Protein AF-A0A6N9NLY7-F1 (afdb_monomer)

Sequence (117 aa):
MKLNKIIPKLGATFKNQEHIILRDFLALERTKLANERTLLSYIRASLYLLLGGIALLKLEGFEQIKFLGYTSLSLTVILLIVGIFRYNKLNIKLKDYYGDMELQMNLKQKEETENPE

Solvent-accessible surface area (backbone atoms only — not comparable to full-atom values): 6832 Å² total; per-residue (Å²): 137,87,85,76,86,86,70,85,79,87,66,81,81,80,77,86,87,70,84,84,49,70,65,59,57,53,50,51,50,53,53,51,52,52,53,51,50,53,53,50,50,50,53,50,53,30,51,53,38,38,53,49,15,53,53,41,56,67,47,81,95,46,77,78,48,38,57,55,14,54,52,33,43,52,52,21,54,53,46,46,53,55,47,49,53,55,48,47,62,52,51,54,57,52,53,56,54,53,53,56,50,54,51,50,53,54,50,53,53,46,56,64,67,75,56,71,130

Foldseek 3Di:
DDDDDDDPPPDPPPPDDDPPPVVVVVVVVVVVVVLVVVLVVLVVVLVVLLVVLVVQCPDPDDPPSPVVSVVSNVVSVVSVVVSVVSVVVVVVVVVVVVVVVVVVVVVVVVVVVVDDD

Organism: NCBI:txid2692424

Radius of gyration: 23.66 Å; Cα contacts (8 Å, |Δi|>4): 36; chains: 1; bounding box: 46×44×71 Å

Secondary structure (DSSP, 8-state):
-----------------S---HHHHHHHHHHHHHHHHHHHHHHHHHHHHHHHHHHHHT-TT-HHHHHHHHHHHHHHHHHHHHHHHHHHHHHHHHHHHHHHHHHHHHHHHHHHHH---

InterPro domains:
  IPR003807 Domain of unknown function DUF202 [PF02656] (30-89)

Structure (mmCIF, N/CA/C/O backbone):
data_AF-A0A6N9NLY7-F1
#
_entry.id   AF-A0A6N9NLY7-F1
#
loop_
_atom_site.group_PDB
_atom_site.id
_atom_site.type_symbol
_atom_site.label_atom_id
_atom_site.label_alt_id
_atom_site.label_comp_id
_atom_site.label_asym_id
_atom_site.label_entity_id
_atom_site.label_seq_id
_atom_site.pdbx_PDB_ins_code
_atom_site.Cartn_x
_atom_site.Cartn_y
_atom_site.Cartn_z
_atom_site.occupancy
_atom_site.B_iso_or_equiv
_atom_site.auth_seq_id
_atom_site.auth_comp_id
_atom_site.auth_asym_id
_atom_site.auth_atom_id
_atom_site.pdbx_PDB_model_num
ATOM 1 N N . MET A 1 1 ? -17.322 -0.825 -27.801 1.00 41.97 1 MET A N 1
ATOM 2 C CA . MET A 1 1 ? -16.412 0.320 -27.571 1.00 41.97 1 MET A CA 1
ATOM 3 C C . MET A 1 1 ? -15.044 -0.238 -27.176 1.00 41.97 1 MET A C 1
ATOM 5 O O . MET A 1 1 ? -14.901 -0.753 -26.077 1.00 41.97 1 MET A O 1
ATOM 9 N N . LYS A 1 2 ? -14.089 -0.301 -28.118 1.00 41.56 2 LYS A N 1
ATOM 10 C CA . LYS A 1 2 ? -12.760 -0.914 -27.918 1.00 41.56 2 LYS A CA 1
ATOM 11 C C . LYS A 1 2 ? -11.856 0.062 -27.156 1.00 41.56 2 LYS A C 1
ATOM 13 O O . LYS A 1 2 ? -11.472 1.078 -27.725 1.00 41.56 2 LYS A O 1
ATOM 18 N N . LEU A 1 3 ? -11.501 -0.240 -25.905 1.00 50.12 3 LEU A N 1
ATOM 19 C CA . LEU A 1 3 ? -10.458 0.507 -25.195 1.00 50.12 3 LEU A CA 1
ATOM 20 C C . LEU A 1 3 ? -9.079 -0.038 -25.577 1.00 50.12 3 LEU A C 1
ATOM 22 O O . LEU A 1 3 ? -8.656 -1.124 -25.187 1.00 50.12 3 LEU A O 1
ATOM 26 N N . ASN A 1 4 ? -8.428 0.744 -26.429 1.00 41.91 4 ASN A N 1
ATOM 27 C CA . ASN A 1 4 ? -7.170 0.478 -27.093 1.00 41.91 4 ASN A CA 1
ATOM 28 C C . ASN A 1 4 ? -5.985 0.667 -26.127 1.00 41.91 4 ASN A C 1
ATOM 30 O O . ASN A 1 4 ? -5.699 1.770 -25.679 1.00 41.91 4 ASN A O 1
ATOM 34 N N . LYS A 1 5 ? -5.320 -0.443 -25.801 1.00 55.91 5 LYS A N 1
ATOM 35 C CA . LYS A 1 5 ? -3.859 -0.636 -25.809 1.00 55.91 5 LYS A CA 1
ATOM 36 C C . LYS A 1 5 ? -2.990 0.623 -25.592 1.00 55.91 5 LYS A C 1
ATOM 38 O O . LYS A 1 5 ? -2.474 1.197 -26.543 1.00 55.91 5 LYS A O 1
ATOM 43 N N . ILE A 1 6 ? -2.711 0.963 -24.331 1.00 53.03 6 ILE A N 1
ATOM 44 C CA . ILE A 1 6 ? -1.578 1.833 -23.954 1.00 53.03 6 ILE A CA 1
ATOM 45 C C . ILE A 1 6 ? -0.693 1.067 -22.968 1.00 53.03 6 ILE A C 1
ATOM 47 O O . ILE A 1 6 ? -0.670 1.317 -21.763 1.00 53.03 6 ILE A O 1
ATOM 51 N N . ILE A 1 7 ? 0.020 0.068 -23.483 1.00 56.41 7 ILE A N 1
ATOM 52 C CA . ILE A 1 7 ? 1.133 -0.559 -22.771 1.00 56.41 7 ILE A CA 1
ATOM 53 C C . ILE A 1 7 ? 2.383 -0.165 -23.558 1.00 56.41 7 ILE A C 1
ATOM 55 O O . ILE A 1 7 ? 2.525 -0.625 -24.692 1.00 56.41 7 ILE A O 1
ATOM 59 N N . PRO A 1 8 ? 3.282 0.685 -23.024 1.00 45.91 8 PRO A N 1
ATOM 60 C CA . PRO A 1 8 ? 4.564 0.901 -23.672 1.00 45.91 8 PRO A CA 1
ATOM 61 C C . PRO A 1 8 ? 5.292 -0.446 -23.704 1.00 45.91 8 PRO A C 1
ATOM 63 O O . PRO A 1 8 ? 5.564 -1.049 -22.656 1.00 45.91 8 PRO A O 1
ATOM 66 N N . LYS A 1 9 ? 5.540 -0.942 -24.921 1.00 50.97 9 LYS A N 1
ATOM 67 C CA . LYS A 1 9 ? 6.382 -2.108 -25.177 1.00 50.97 9 LYS A CA 1
ATOM 68 C C . LYS A 1 9 ? 7.787 -1.769 -24.689 1.00 50.97 9 LYS A C 1
ATOM 70 O O . LYS A 1 9 ? 8.556 -1.128 -25.391 1.00 50.97 9 LYS A O 1
ATOM 75 N N . LEU A 1 10 ? 8.113 -2.197 -23.473 1.00 55.06 10 LEU A N 1
ATOM 76 C CA . LEU A 1 10 ? 9.484 -2.208 -22.969 1.00 55.06 10 LEU A CA 1
ATOM 77 C C . LEU A 1 10 ? 10.167 -3.480 -23.481 1.00 55.06 10 LEU A C 1
ATOM 79 O O . LEU A 1 10 ? 10.532 -4.359 -22.714 1.00 55.06 10 LEU A O 1
ATOM 83 N N . GLY A 1 11 ? 10.214 -3.604 -24.802 1.00 47.47 11 GLY A N 1
ATOM 84 C CA . GLY A 1 11 ? 10.959 -4.626 -25.514 1.00 47.47 11 GLY A CA 1
ATOM 85 C C . GLY A 1 11 ? 11.956 -3.886 -26.377 1.00 47.47 11 GLY A C 1
ATOM 86 O O . GLY A 1 11 ? 11.685 -3.634 -27.547 1.00 47.47 11 GLY A O 1
ATOM 87 N N . ALA A 1 12 ? 13.061 -3.452 -25.773 1.00 52.81 12 ALA A N 1
ATOM 88 C CA . ALA A 1 12 ? 14.227 -3.083 -26.550 1.00 52.81 12 ALA A CA 1
ATOM 89 C C . ALA A 1 12 ? 14.668 -4.360 -27.274 1.00 52.81 12 ALA A C 1
ATOM 91 O O . ALA A 1 12 ? 15.145 -5.306 -26.651 1.00 52.81 12 ALA A O 1
ATOM 92 N N . THR A 1 13 ? 14.411 -4.426 -28.577 1.00 43.72 13 THR A N 1
ATOM 93 C CA . THR A 1 13 ? 14.995 -5.434 -29.453 1.00 43.72 13 THR A CA 1
ATOM 94 C C . THR A 1 13 ? 16.504 -5.213 -29.435 1.00 43.72 13 THR A C 1
ATOM 96 O O . THR A 1 13 ? 17.020 -4.342 -30.131 1.00 43.72 13 THR A O 1
ATOM 99 N N . PHE A 1 14 ? 17.210 -5.969 -28.595 1.00 50.81 14 PHE A N 1
ATOM 100 C CA . PHE A 1 14 ? 18.666 -6.024 -28.603 1.00 50.81 14 PHE A CA 1
ATOM 101 C C . PHE A 1 14 ? 19.097 -6.817 -29.835 1.00 50.81 14 PHE A C 1
ATOM 103 O O . PHE A 1 14 ? 19.212 -8.041 -29.814 1.00 50.81 14 PHE A O 1
ATOM 110 N N . LYS A 1 15 ? 19.283 -6.100 -30.944 1.00 44.22 15 LYS A N 1
ATOM 111 C CA . LYS A 1 15 ? 19.994 -6.611 -32.109 1.00 44.22 15 LYS A CA 1
ATOM 112 C C . LYS A 1 15 ? 21.474 -6.657 -31.727 1.00 44.22 15 LYS A C 1
ATOM 114 O O . LYS A 1 15 ? 22.112 -5.624 -31.567 1.00 44.22 15 LYS A O 1
ATOM 119 N N . ASN A 1 16 ? 21.957 -7.868 -31.476 1.00 51.66 16 ASN A N 1
A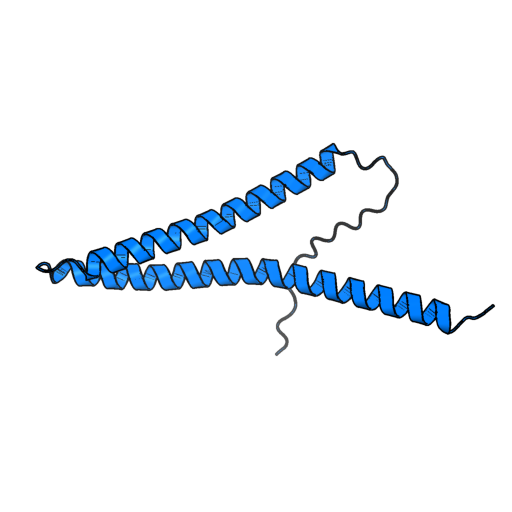TOM 120 C CA . ASN A 1 16 ? 23.334 -8.173 -31.110 1.00 51.66 16 ASN A CA 1
ATOM 121 C C . ASN A 1 16 ? 24.276 -7.691 -32.220 1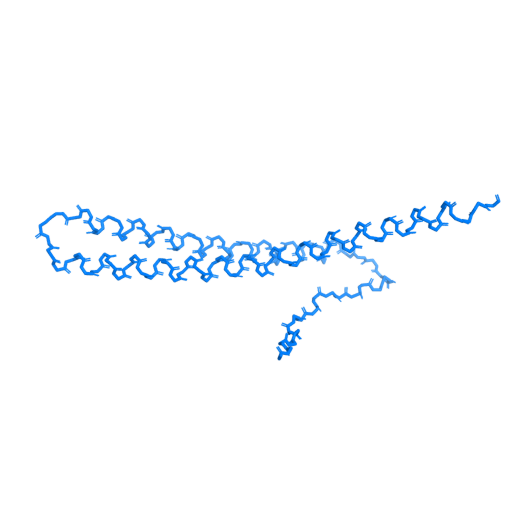.00 51.66 16 ASN A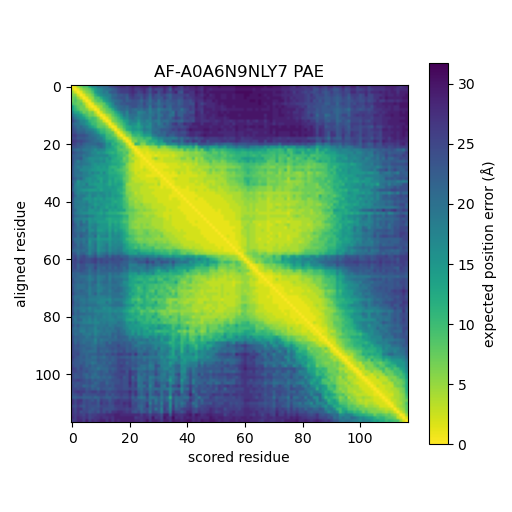 C 1
ATOM 123 O O . ASN A 1 16 ? 24.002 -8.027 -33.369 1.00 51.66 16 ASN A O 1
ATOM 127 N N . GLN A 1 17 ? 25.295 -6.900 -31.862 1.00 46.03 17 GLN A N 1
ATOM 128 C CA . GLN A 1 17 ? 26.668 -6.879 -32.398 1.00 46.03 17 GLN A CA 1
ATOM 129 C C . GLN A 1 17 ? 27.480 -5.878 -31.563 1.00 46.03 17 GLN A C 1
ATOM 131 O O . GLN A 1 17 ? 27.741 -4.774 -32.011 1.00 46.03 17 GLN A O 1
ATOM 136 N N . GLU A 1 18 ? 27.761 -6.233 -30.309 1.00 49.91 18 GLU A N 1
ATOM 137 C CA . GLU A 1 18 ? 28.897 -5.764 -29.497 1.00 49.91 18 GLU A CA 1
ATOM 138 C C . GLU A 1 18 ? 28.714 -6.337 -28.085 1.00 49.91 18 GLU A C 1
ATOM 140 O O . GLU A 1 18 ? 27.627 -6.278 -27.516 1.00 49.91 18 GLU A O 1
ATOM 145 N N . HIS A 1 19 ? 29.766 -6.983 -27.582 1.00 50.28 19 HIS A N 1
ATOM 146 C CA . HIS A 1 19 ? 29.932 -7.571 -26.251 1.00 50.28 19 HIS A CA 1
ATOM 147 C C . HIS A 1 19 ? 28.874 -7.096 -25.232 1.00 50.28 19 HIS A C 1
ATOM 149 O O . HIS A 1 19 ? 28.979 -5.981 -24.726 1.00 50.28 19 HIS A O 1
ATOM 155 N N . ILE A 1 20 ? 27.860 -7.915 -24.908 1.00 56.47 20 ILE A N 1
ATOM 156 C CA . ILE A 1 20 ? 26.946 -7.594 -23.800 1.00 56.47 20 ILE A CA 1
ATOM 157 C C . ILE A 1 20 ? 27.806 -7.594 -22.542 1.00 56.47 20 ILE A C 1
ATOM 159 O O . ILE A 1 20 ? 28.206 -8.635 -22.020 1.00 56.47 20 ILE A O 1
ATOM 163 N N . ILE A 1 21 ? 28.192 -6.399 -22.118 1.00 66.00 21 ILE A N 1
ATOM 164 C CA . ILE A 1 21 ? 29.084 -6.200 -20.994 1.00 66.00 21 ILE A CA 1
ATOM 165 C C . ILE A 1 21 ? 28.286 -6.654 -19.772 1.00 66.00 21 ILE A C 1
ATOM 167 O O . ILE A 1 21 ? 27.177 -6.175 -19.551 1.00 66.00 21 ILE A O 1
ATOM 171 N N . LEU A 1 22 ? 28.844 -7.543 -18.947 1.00 68.56 22 LEU A N 1
ATOM 172 C CA . LEU A 1 22 ? 28.272 -7.965 -17.655 1.00 68.56 22 LEU A CA 1
ATOM 173 C C . LEU A 1 22 ? 27.756 -6.773 -16.811 1.00 68.56 22 LEU A C 1
ATOM 175 O O . LEU A 1 22 ? 26.823 -6.900 -16.022 1.00 68.56 22 LEU A O 1
ATOM 179 N N . ARG A 1 23 ? 28.333 -5.588 -17.036 1.00 76.75 23 ARG A N 1
ATOM 180 C CA . ARG A 1 23 ? 27.906 -4.286 -16.517 1.00 76.75 23 ARG A CA 1
ATOM 181 C C . ARG A 1 23 ? 26.443 -3.936 -16.815 1.00 76.75 23 ARG A C 1
ATOM 183 O O . ARG A 1 23 ? 25.758 -3.469 -15.909 1.00 76.75 23 ARG A O 1
ATOM 190 N N . ASP A 1 24 ? 25.964 -4.157 -18.034 1.00 76.31 24 ASP A N 1
ATOM 191 C CA . ASP A 1 24 ? 24.599 -3.792 -18.432 1.00 76.31 24 ASP A CA 1
ATOM 192 C C . ASP A 1 24 ? 23.578 -4.778 -17.844 1.00 76.31 24 ASP A C 1
ATOM 194 O O . ASP A 1 24 ? 22.506 -4.370 -17.396 1.00 76.31 24 ASP A O 1
ATOM 198 N N . PHE A 1 25 ? 23.953 -6.057 -17.717 1.00 79.12 25 PHE A N 1
ATOM 199 C CA . PHE A 1 25 ? 23.177 -7.047 -16.964 1.00 79.12 25 PHE A CA 1
ATOM 200 C C . PHE A 1 25 ? 23.057 -6.661 -15.480 1.00 79.12 25 PHE A C 1
ATOM 202 O O . PHE A 1 25 ? 21.946 -6.580 -14.954 1.00 79.12 25 PHE A O 1
ATOM 209 N N . LEU A 1 26 ? 24.173 -6.315 -14.824 1.00 82.44 26 LEU A N 1
ATOM 210 C CA . LEU A 1 26 ? 24.152 -5.831 -13.438 1.00 82.44 26 LEU A CA 1
ATOM 211 C C . LEU A 1 2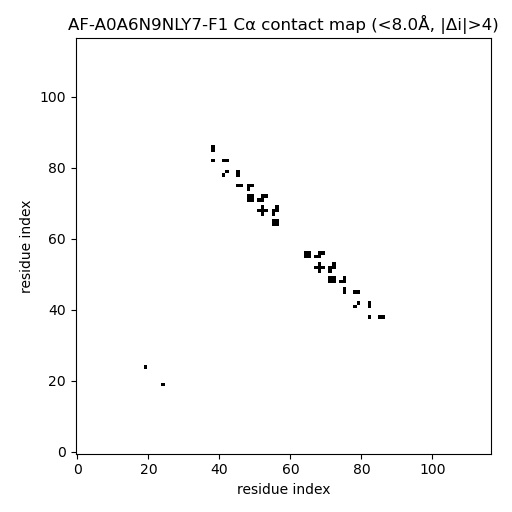6 ? 23.323 -4.542 -13.282 1.00 82.44 26 LEU A C 1
ATOM 213 O O . LEU A 1 26 ? 22.676 -4.340 -12.253 1.00 82.44 26 LEU A O 1
ATOM 217 N N . ALA A 1 27 ? 23.330 -3.651 -14.277 1.00 82.62 27 ALA A N 1
ATOM 218 C CA . ALA A 1 27 ? 22.530 -2.426 -14.259 1.00 82.62 27 ALA A CA 1
ATOM 219 C C . ALA A 1 27 ? 21.017 -2.717 -14.332 1.00 82.62 27 ALA A C 1
ATOM 221 O O . ALA A 1 27 ? 20.220 -2.093 -13.617 1.00 82.62 27 ALA A O 1
ATOM 222 N N . LEU A 1 28 ? 20.614 -3.701 -15.140 1.00 81.50 28 LEU A N 1
ATOM 223 C CA . LEU A 1 28 ? 19.232 -4.182 -15.211 1.00 81.50 28 LEU A CA 1
ATOM 224 C C . LEU A 1 28 ? 18.800 -4.885 -13.918 1.00 81.50 28 LEU A C 1
ATOM 226 O O . LEU A 1 28 ? 17.699 -4.652 -13.418 1.00 81.50 28 LEU A O 1
ATOM 230 N N . GLU A 1 29 ? 19.675 -5.687 -13.317 1.00 85.31 29 GLU A N 1
ATOM 231 C CA . GLU A 1 29 ? 19.387 -6.359 -12.049 1.00 85.31 29 GLU A CA 1
ATOM 232 C C . GLU A 1 29 ? 19.174 -5.346 -10.912 1.00 85.31 29 GLU A C 1
ATOM 234 O O . GLU A 1 29 ? 18.211 -5.444 -10.150 1.00 85.31 29 GLU A O 1
ATOM 239 N N . ARG A 1 30 ? 19.986 -4.281 -10.864 1.00 85.81 30 ARG A N 1
ATOM 240 C CA . ARG A 1 30 ? 19.830 -3.187 -9.888 1.00 85.81 30 ARG A CA 1
ATOM 241 C C . ARG A 1 30 ? 18.529 -2.406 -10.067 1.00 85.81 30 ARG A C 1
ATOM 243 O O . ARG A 1 30 ? 17.911 -2.020 -9.074 1.00 85.81 30 ARG A O 1
ATOM 250 N N . THR A 1 31 ? 18.087 -2.171 -11.303 1.00 87.94 31 THR A N 1
ATOM 251 C CA . THR A 1 31 ? 16.802 -1.496 -11.563 1.00 87.94 31 THR A CA 1
ATOM 252 C C . THR A 1 31 ? 15.608 -2.394 -11.245 1.00 87.94 31 THR A C 1
ATOM 254 O O . THR A 1 31 ? 14.612 -1.913 -10.696 1.00 87.94 31 THR A O 1
ATOM 257 N N . LYS A 1 32 ? 15.713 -3.704 -11.493 1.00 83.81 32 LYS A N 1
ATOM 258 C CA . LYS A 1 32 ? 14.707 -4.687 -11.073 1.00 83.81 32 LYS A CA 1
ATOM 259 C C . LYS A 1 32 ? 14.586 -4.747 -9.548 1.00 83.81 32 LYS A C 1
ATOM 261 O O . LYS A 1 32 ? 13.485 -4.572 -9.027 1.00 83.81 32 LYS A O 1
ATOM 266 N N . LEU A 1 33 ? 15.707 -4.878 -8.840 1.00 84.75 33 LEU A N 1
ATOM 267 C CA . LEU A 1 33 ? 15.748 -4.901 -7.376 1.00 84.75 33 LEU A CA 1
ATOM 268 C C . LEU A 1 33 ? 15.185 -3.602 -6.773 1.00 84.75 33 LEU A C 1
ATOM 270 O O . LEU A 1 33 ? 14.469 -3.622 -5.773 1.00 84.75 33 LEU A O 1
ATOM 274 N N . ALA A 1 34 ? 15.450 -2.454 -7.407 1.0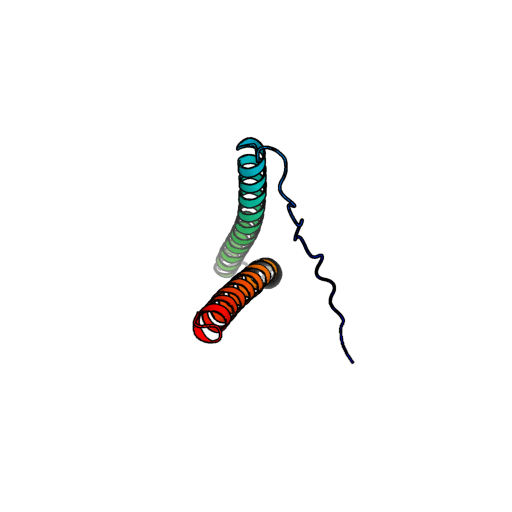0 87.19 34 ALA A N 1
ATOM 275 C CA . ALA A 1 34 ? 14.871 -1.176 -7.002 1.00 87.19 34 ALA A CA 1
ATOM 276 C C . ALA A 1 34 ? 13.339 -1.138 -7.170 1.00 87.19 34 ALA A C 1
ATOM 278 O O . ALA A 1 34 ? 12.653 -0.620 -6.287 1.00 87.19 34 ALA A O 1
ATOM 279 N N . ASN A 1 35 ? 12.797 -1.707 -8.253 1.00 79.56 35 ASN A N 1
ATOM 280 C CA . ASN A 1 35 ? 11.349 -1.814 -8.466 1.00 79.56 35 ASN A CA 1
ATOM 281 C C . ASN A 1 35 ? 10.682 -2.761 -7.458 1.00 79.56 35 ASN A C 1
ATOM 283 O O . ASN A 1 35 ? 9.617 -2.434 -6.927 1.00 79.56 35 ASN A O 1
ATOM 287 N N . GLU A 1 36 ? 11.314 -3.896 -7.157 1.00 86.50 36 GLU A N 1
ATOM 288 C CA . GLU A 1 36 ? 10.857 -4.835 -6.125 1.00 86.50 36 GLU A CA 1
ATOM 289 C C . GLU A 1 36 ? 10.882 -4.189 -4.737 1.00 86.50 36 GLU A C 1
ATOM 291 O O . GLU A 1 36 ? 9.907 -4.273 -3.994 1.00 86.50 36 GLU A O 1
ATOM 296 N N . ARG A 1 37 ? 11.935 -3.433 -4.408 1.00 89.12 37 ARG A N 1
ATOM 297 C CA . ARG A 1 37 ? 12.006 -2.648 -3.168 1.00 89.12 37 ARG A CA 1
ATOM 298 C C . ARG A 1 37 ? 10.850 -1.657 -3.052 1.00 89.12 37 ARG A C 1
ATOM 300 O O . ARG A 1 37 ? 10.243 -1.551 -1.990 1.00 89.12 37 ARG A O 1
ATOM 307 N N . THR A 1 38 ? 10.535 -0.925 -4.119 1.00 85.12 38 THR A N 1
ATOM 308 C CA . THR A 1 38 ? 9.410 0.019 -4.112 1.00 85.12 38 THR A CA 1
ATOM 309 C C . THR A 1 38 ? 8.082 -0.706 -3.888 1.00 85.12 38 THR A C 1
ATOM 311 O O . THR A 1 38 ? 7.268 -0.242 -3.093 1.00 85.12 38 THR A O 1
ATOM 314 N N . LEU A 1 39 ? 7.881 -1.867 -4.518 1.00 79.44 39 LEU A N 1
ATOM 315 C CA . LEU A 1 39 ? 6.712 -2.716 -4.281 1.00 79.44 39 LEU A CA 1
ATOM 316 C C . LEU A 1 39 ? 6.622 -3.170 -2.813 1.00 79.44 39 LEU A C 1
ATOM 318 O O . LEU A 1 39 ? 5.575 -3.010 -2.186 1.00 79.44 39 LEU A O 1
ATOM 322 N N . LEU A 1 40 ? 7.720 -3.677 -2.247 1.00 83.31 40 LEU A N 1
ATOM 323 C CA . LEU A 1 40 ? 7.781 -4.116 -0.851 1.00 83.31 40 LEU A CA 1
ATOM 324 C C . LEU A 1 40 ? 7.530 -2.964 0.130 1.00 83.31 40 LEU A C 1
ATOM 326 O O . LEU A 1 40 ? 6.873 -3.172 1.148 1.00 83.31 40 LEU A O 1
ATOM 330 N N . SER A 1 41 ? 7.983 -1.743 -0.176 1.00 86.44 41 SER A N 1
ATOM 331 C CA . SER A 1 41 ? 7.674 -0.552 0.628 1.00 86.44 41 SER A CA 1
ATOM 332 C C . SER A 1 41 ? 6.184 -0.209 0.635 1.00 86.44 41 SER A C 1
ATOM 334 O O . SER A 1 41 ? 5.663 0.154 1.689 1.00 86.44 41 SER A O 1
ATOM 336 N N . TYR A 1 42 ? 5.478 -0.356 -0.493 1.00 82.56 42 TYR A N 1
ATOM 337 C CA . TYR A 1 42 ? 4.022 -0.162 -0.530 1.00 82.56 42 TYR A CA 1
ATOM 338 C C . TYR A 1 42 ? 3.289 -1.205 0.322 1.00 82.56 42 TYR A C 1
ATOM 340 O O . TYR A 1 42 ? 2.420 -0.840 1.114 1.00 82.56 42 TYR A O 1
ATOM 348 N N . ILE A 1 43 ? 3.680 -2.482 0.220 1.00 82.88 43 ILE A N 1
ATOM 349 C CA . ILE A 1 43 ? 3.116 -3.559 1.050 1.00 82.88 43 ILE A CA 1
ATOM 350 C C . ILE A 1 43 ? 3.371 -3.265 2.530 1.00 82.88 43 ILE A C 1
ATOM 352 O O . ILE A 1 43 ? 2.441 -3.258 3.333 1.00 82.88 43 ILE A O 1
ATOM 356 N N . ARG A 1 44 ? 4.615 -2.941 2.885 1.00 88.06 44 ARG A N 1
ATOM 357 C CA . ARG A 1 44 ? 5.020 -2.596 4.249 1.00 88.06 44 ARG A CA 1
ATOM 358 C C . ARG A 1 44 ? 4.178 -1.452 4.821 1.00 88.06 44 ARG A C 1
ATOM 360 O O . ARG A 1 44 ? 3.640 -1.590 5.914 1.00 88.06 44 ARG A O 1
ATOM 367 N N . ALA A 1 45 ? 4.039 -0.348 4.087 1.00 90.31 45 ALA A N 1
ATOM 368 C CA . ALA A 1 45 ? 3.236 0.790 4.527 1.00 90.31 45 ALA A CA 1
ATOM 369 C C . ALA A 1 45 ? 1.761 0.404 4.736 1.00 90.31 45 ALA A C 1
ATOM 371 O O . ALA A 1 45 ? 1.175 0.774 5.751 1.00 90.31 45 ALA A O 1
ATOM 372 N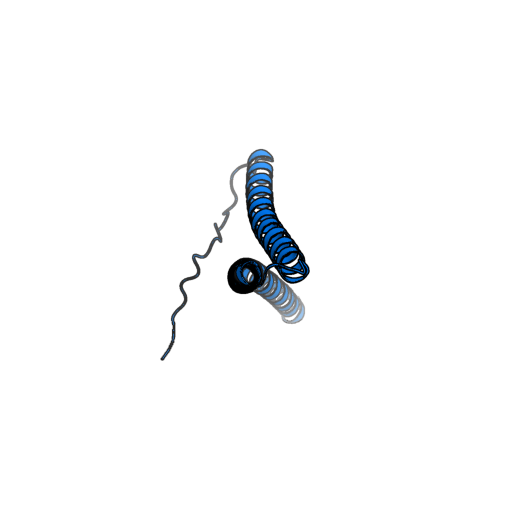 N . SER A 1 46 ? 1.183 -0.392 3.827 1.00 85.19 46 SER A N 1
ATOM 373 C CA . SER A 1 46 ? -0.200 -0.868 3.968 1.00 85.19 46 SER A CA 1
ATOM 374 C C . SER A 1 46 ? -0.395 -1.770 5.193 1.00 85.19 46 SER A C 1
ATOM 376 O O . SER A 1 46 ? -1.393 -1.631 5.892 1.00 85.19 46 SER A O 1
ATOM 378 N N . LEU A 1 47 ? 0.578 -2.634 5.510 1.00 88.75 47 LEU A N 1
ATOM 379 C CA . LEU A 1 47 ? 0.533 -3.500 6.690 1.00 88.75 47 LEU A CA 1
ATOM 380 C C . LEU A 1 47 ? 0.639 -2.701 7.986 1.00 88.75 47 LEU A C 1
ATOM 382 O O . LEU A 1 47 ? -0.115 -2.967 8.915 1.00 88.75 47 L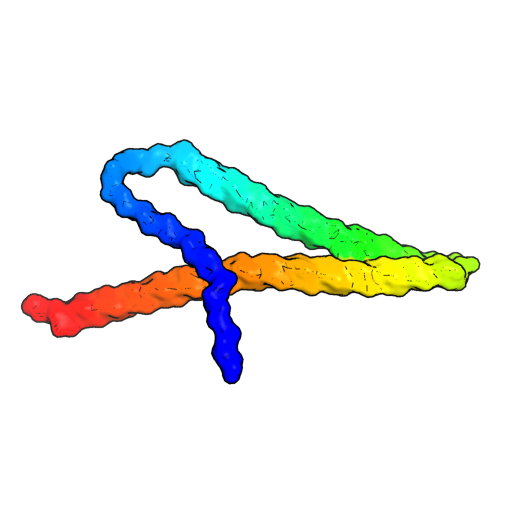EU A O 1
ATOM 386 N N . TYR A 1 48 ? 1.534 -1.710 8.057 1.00 93.62 48 TYR A N 1
ATOM 387 C CA . TYR A 1 48 ? 1.633 -0.849 9.238 1.00 93.62 48 TYR A CA 1
ATOM 388 C C . TYR A 1 48 ? 0.353 -0.052 9.473 1.00 93.62 48 TYR A C 1
ATOM 390 O O . TYR A 1 48 ? -0.088 0.064 10.615 1.00 93.62 48 TYR A O 1
ATOM 398 N N . LEU A 1 49 ? -0.260 0.459 8.404 1.00 89.88 49 LEU A N 1
ATOM 399 C CA . LEU A 1 49 ? -1.524 1.176 8.502 1.00 89.88 49 LEU A CA 1
ATOM 400 C C . LEU A 1 49 ? -2.668 0.247 8.936 1.00 89.88 49 LEU A C 1
ATOM 402 O O . LEU A 1 49 ? -3.432 0.619 9.823 1.00 89.88 49 LEU A O 1
ATOM 406 N N . LEU A 1 50 ? -2.728 -0.979 8.400 1.00 88.50 50 LEU A N 1
ATOM 407 C CA . LEU A 1 50 ? -3.688 -2.003 8.820 1.00 88.50 50 LEU A CA 1
ATOM 408 C C . LEU A 1 50 ? -3.540 -2.319 10.311 1.00 88.50 50 LEU A C 1
ATOM 410 O O . LEU A 1 50 ? -4.515 -2.280 11.058 1.00 88.50 50 LEU A O 1
ATOM 414 N N . LEU A 1 51 ? -2.312 -2.614 10.746 1.00 92.75 51 LEU A N 1
ATOM 415 C CA . LEU A 1 51 ? -2.006 -2.983 12.125 1.00 92.75 51 LEU A CA 1
ATOM 416 C C . LEU A 1 51 ? -2.325 -1.830 13.081 1.00 92.75 51 LEU A C 1
ATOM 418 O O . LEU A 1 51 ? -2.946 -2.046 14.118 1.00 92.75 51 LEU A O 1
ATOM 422 N N . GLY A 1 52 ? -1.955 -0.604 12.701 1.00 91.81 52 GLY A N 1
ATOM 423 C CA . GLY A 1 52 ? -2.285 0.612 13.438 1.00 91.81 52 GLY A CA 1
ATOM 424 C C . GLY A 1 52 ? -3.791 0.862 13.502 1.00 91.81 52 GLY A C 1
ATOM 425 O O . GLY A 1 52 ? -4.311 1.159 14.570 1.00 91.81 52 GLY A O 1
ATOM 426 N N . GLY A 1 53 ? -4.517 0.677 12.397 1.00 89.88 53 GLY A N 1
ATOM 427 C CA . GLY A 1 53 ? -5.977 0.787 12.355 1.00 89.88 53 GLY A CA 1
ATOM 428 C C . GLY A 1 53 ? -6.666 -0.221 13.276 1.00 89.88 53 GLY A C 1
ATOM 429 O O . GLY A 1 53 ? -7.530 0.160 14.061 1.00 89.88 53 GLY A O 1
ATOM 430 N N . ILE A 1 54 ? -6.237 -1.487 13.251 1.00 89.69 54 ILE A N 1
ATOM 431 C CA . ILE A 1 54 ? -6.749 -2.535 14.149 1.00 89.69 54 ILE A CA 1
ATOM 432 C C . ILE A 1 54 ? -6.413 -2.213 15.613 1.00 89.69 54 ILE A C 1
ATOM 434 O O . ILE A 1 54 ? -7.275 -2.347 16.480 1.00 89.69 54 ILE A O 1
ATOM 438 N N . ALA A 1 55 ? -5.190 -1.756 15.899 1.00 91.06 55 ALA A N 1
ATOM 439 C CA . ALA A 1 55 ? -4.777 -1.369 17.247 1.00 91.06 55 ALA A CA 1
ATOM 440 C C . ALA A 1 55 ? -5.605 -0.192 17.789 1.00 91.06 55 ALA A C 1
ATOM 442 O O . ALA A 1 55 ? -6.031 -0.229 18.941 1.00 91.06 55 ALA A O 1
ATOM 443 N N . LEU A 1 56 ? -5.892 0.810 16.949 1.00 87.88 56 LEU A N 1
ATOM 444 C CA . LEU A 1 56 ? -6.757 1.941 17.298 1.00 87.88 56 LEU A CA 1
ATOM 445 C C . LEU A 1 56 ? -8.203 1.504 17.559 1.00 87.88 56 LEU A C 1
ATOM 447 O O . LEU A 1 56 ? -8.823 1.999 18.494 1.00 87.88 56 LEU A O 1
ATOM 451 N N . LEU A 1 57 ? -8.738 0.563 16.774 1.00 86.38 57 LEU A N 1
ATOM 452 C CA . LEU A 1 57 ? -10.085 0.020 16.996 1.00 86.38 57 LEU A CA 1
ATOM 453 C C . LEU A 1 57 ? -10.190 -0.795 18.291 1.00 86.38 57 LEU A C 1
ATOM 455 O O . LEU A 1 57 ? -11.255 -0.824 18.904 1.00 86.38 57 LEU A O 1
ATOM 459 N N . LYS A 1 58 ? -9.096 -1.442 18.707 1.00 85.62 58 LYS A N 1
ATOM 460 C CA . LYS A 1 58 ? -9.024 -2.236 19.941 1.00 85.62 58 LYS A CA 1
ATOM 461 C C . LYS A 1 58 ? -8.835 -1.378 21.201 1.00 85.62 58 LYS A C 1
ATOM 463 O O . LYS A 1 58 ? -8.882 -1.911 22.306 1.00 85.62 58 LYS A O 1
ATOM 468 N N . LEU A 1 59 ? -8.614 -0.070 21.062 1.00 84.62 59 LEU A N 1
ATOM 469 C CA . LEU A 1 59 ? -8.447 0.828 22.199 1.00 84.62 59 LEU A CA 1
ATOM 470 C C . LEU A 1 59 ? -9.813 1.132 22.837 1.00 84.62 59 LEU A C 1
ATOM 472 O O . LEU A 1 59 ? -10.627 1.886 22.300 1.00 84.62 59 LEU A O 1
ATOM 476 N N . GLU A 1 60 ? -10.078 0.518 23.986 1.00 71.50 60 GLU A N 1
ATOM 477 C CA . GLU A 1 60 ? -11.307 0.726 24.753 1.00 71.50 60 GLU A CA 1
ATOM 478 C C . GLU A 1 60 ? -11.245 2.050 25.536 1.00 71.50 60 GLU A C 1
ATOM 480 O O . GLU A 1 60 ? -10.197 2.437 26.049 1.00 71.50 60 GLU A O 1
ATOM 485 N N . GLY A 1 61 ? -12.369 2.774 25.604 1.00 72.50 61 GLY A N 1
ATOM 486 C CA . GLY A 1 61 ? -12.498 4.018 26.383 1.00 72.50 61 GLY A CA 1
ATOM 487 C C . GLY A 1 61 ? -12.496 5.328 25.585 1.00 72.50 61 GLY A C 1
ATOM 488 O O . GLY A 1 61 ? -12.829 6.367 26.145 1.00 72.50 61 GLY A O 1
ATOM 489 N N . PHE A 1 62 ? -12.210 5.302 24.277 1.00 72.56 62 PHE A N 1
ATOM 490 C CA . PHE A 1 62 ? -12.202 6.507 23.436 1.00 72.56 62 PHE A CA 1
ATOM 491 C C . PHE A 1 62 ? -13.079 6.349 22.187 1.00 72.56 62 PHE A C 1
ATOM 493 O O . PHE A 1 62 ? -12.602 5.994 21.108 1.00 72.56 62 PHE A O 1
ATOM 500 N N . GLU A 1 63 ? -14.375 6.658 22.298 1.00 76.25 63 GLU A N 1
ATOM 501 C CA . GLU A 1 63 ? -15.299 6.616 21.149 1.00 76.25 63 GLU A CA 1
ATOM 502 C C . GLU A 1 63 ? -14.869 7.531 19.996 1.00 76.25 63 GLU A C 1
ATOM 504 O O . GLU A 1 63 ? -15.027 7.167 18.833 1.00 76.25 63 GLU A O 1
ATOM 509 N N . GLN A 1 64 ? -14.239 8.667 20.301 1.00 77.25 64 GLN A N 1
ATOM 510 C CA . GLN A 1 64 ? -13.738 9.602 19.289 1.00 77.25 64 GLN A CA 1
ATOM 511 C C . GLN A 1 64 ? -12.601 9.003 18.442 1.00 77.25 64 GLN A C 1
ATOM 513 O O . GLN A 1 64 ? -12.484 9.300 17.254 1.00 77.25 64 GLN A O 1
ATOM 518 N N . ILE A 1 65 ? -11.784 8.114 19.019 1.00 82.25 65 ILE A N 1
ATOM 519 C CA . ILE A 1 65 ? -10.640 7.499 18.326 1.00 82.25 65 ILE A CA 1
ATOM 520 C C . ILE A 1 65 ? -11.100 6.393 17.365 1.00 82.25 65 ILE A C 1
ATOM 522 O O . ILE A 1 65 ? -10.444 6.144 16.350 1.00 82.25 65 ILE A O 1
ATOM 526 N N . LYS A 1 66 ? -12.272 5.783 17.597 1.00 82.69 66 LYS A N 1
ATOM 527 C CA . LYS A 1 66 ? -12.827 4.755 16.699 1.00 82.69 66 LYS A CA 1
ATOM 528 C C . LYS A 1 66 ? -13.020 5.277 15.272 1.00 82.69 66 LYS A C 1
ATOM 530 O O . LYS A 1 66 ? -12.742 4.548 14.322 1.00 82.69 66 LYS A O 1
ATOM 535 N N . PHE A 1 67 ? -13.419 6.543 15.105 1.00 85.88 67 PHE A N 1
ATOM 536 C CA . PHE A 1 67 ? -13.539 7.172 13.782 1.00 85.88 67 PHE A CA 1
ATOM 537 C C . PHE A 1 67 ? -12.199 7.189 13.025 1.00 85.88 67 PHE A C 1
ATOM 539 O O . PHE A 1 67 ? -12.142 6.887 11.828 1.00 85.88 67 PHE A O 1
ATOM 546 N N . LEU A 1 68 ? -11.097 7.449 13.734 1.00 87.50 68 LEU A N 1
ATOM 547 C CA . LEU A 1 68 ? -9.752 7.414 13.162 1.00 87.50 68 LEU A CA 1
ATOM 548 C C . LEU A 1 68 ? -9.355 5.988 12.750 1.00 87.50 68 LEU A C 1
ATOM 550 O O . LEU A 1 68 ? -8.764 5.795 11.687 1.00 87.50 68 LEU A O 1
ATOM 554 N N . GLY A 1 69 ? -9.755 4.986 13.539 1.00 88.62 69 GLY A N 1
ATOM 555 C CA . GLY A 1 69 ? -9.605 3.568 13.202 1.00 88.62 69 GLY A CA 1
ATOM 556 C C . GLY A 1 69 ? -10.300 3.190 11.888 1.00 88.62 69 GLY A C 1
ATOM 557 O O . GLY A 1 69 ? -9.665 2.617 11.003 1.00 88.62 69 GLY A O 1
ATOM 558 N N . TYR A 1 70 ? -11.566 3.579 11.702 1.00 87.88 70 TYR A N 1
ATOM 559 C CA . TYR A 1 70 ? -12.305 3.326 10.452 1.00 87.88 70 TYR A CA 1
ATOM 560 C C . TYR A 1 70 ? -11.708 4.052 9.241 1.00 87.88 70 TYR A C 1
ATOM 562 O O . TYR A 1 70 ? -11.634 3.487 8.144 1.00 87.88 70 TYR A O 1
ATOM 570 N N . THR A 1 71 ? -11.243 5.288 9.434 1.00 90.19 71 THR A N 1
ATOM 571 C CA . THR A 1 71 ? -10.584 6.064 8.372 1.00 90.19 71 THR A CA 1
ATOM 572 C C . THR A 1 71 ? -9.269 5.401 7.951 1.00 90.19 71 THR A C 1
ATOM 574 O O . THR A 1 71 ? -9.010 5.225 6.760 1.00 90.19 71 THR A O 1
ATOM 577 N N . SER A 1 72 ? -8.472 4.950 8.924 1.00 88.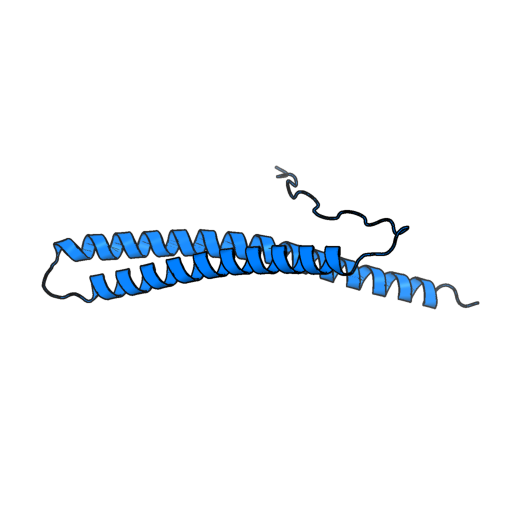81 72 SER A N 1
ATOM 578 C CA . SER A 1 72 ? -7.232 4.198 8.695 1.00 88.81 72 SER A CA 1
ATOM 579 C C . SER A 1 72 ? -7.482 2.871 7.968 1.00 88.81 72 SER A C 1
ATOM 581 O O . SER A 1 72 ? -6.759 2.514 7.032 1.00 88.81 72 SER A O 1
ATOM 583 N N . LEU A 1 73 ? -8.555 2.162 8.329 1.00 88.62 73 LEU A N 1
ATOM 584 C CA . LEU A 1 73 ? -8.938 0.908 7.682 1.00 88.62 73 LEU A CA 1
ATOM 585 C C . LEU A 1 73 ? -9.372 1.136 6.225 1.00 88.62 73 LEU A C 1
ATOM 587 O O . LEU A 1 73 ? -8.954 0.403 5.330 1.00 88.62 73 LEU A O 1
ATOM 591 N N . SER A 1 74 ? -10.124 2.207 5.963 1.00 90.56 74 SER A N 1
ATOM 592 C CA . SER A 1 74 ? -10.497 2.610 4.600 1.00 90.56 74 SER A CA 1
ATOM 593 C C . SER A 1 74 ? -9.264 2.953 3.759 1.00 90.56 74 SER A C 1
ATOM 595 O O . SER A 1 74 ? -9.121 2.485 2.628 1.00 90.56 74 SER A O 1
ATOM 597 N N . LEU A 1 75 ? -8.325 3.716 4.326 1.00 90.25 75 LEU A N 1
ATOM 598 C CA . LEU A 1 75 ? -7.081 4.086 3.654 1.00 90.25 75 LEU A CA 1
ATOM 599 C C . LEU A 1 75 ? -6.188 2.863 3.381 1.00 90.25 75 LEU A C 1
ATOM 601 O O . LEU A 1 75 ? -5.562 2.774 2.325 1.00 90.25 75 LEU A O 1
ATOM 605 N N . THR A 1 76 ? -6.194 1.878 4.280 1.00 89.31 76 THR A N 1
ATOM 606 C CA . THR A 1 76 ? -5.537 0.582 4.073 1.00 89.31 76 THR A CA 1
ATOM 607 C C . THR A 1 76 ? -6.091 -0.148 2.853 1.00 89.31 76 THR A C 1
ATOM 609 O O . THR A 1 76 ? -5.313 -0.619 2.024 1.00 89.31 76 THR A O 1
ATOM 612 N N . VAL A 1 77 ? -7.419 -0.218 2.702 1.00 88.06 77 VAL A N 1
ATOM 613 C CA . VAL A 1 77 ? -8.055 -0.858 1.537 1.00 88.06 77 VAL A CA 1
ATOM 614 C C . VAL A 1 77 ? -7.647 -0.150 0.244 1.00 88.06 77 VAL A C 1
ATOM 616 O O . VAL A 1 77 ? -7.272 -0.813 -0.721 1.00 88.06 77 VAL A O 1
ATOM 619 N N . ILE A 1 78 ? -7.629 1.187 0.237 1.00 88.44 78 ILE A N 1
ATOM 620 C CA . ILE A 1 78 ? -7.175 1.978 -0.917 1.00 88.44 78 ILE A CA 1
ATOM 621 C C . ILE A 1 78 ? -5.712 1.651 -1.260 1.00 88.44 78 ILE A C 1
ATOM 623 O O . ILE A 1 78 ? -5.399 1.372 -2.419 1.00 88.44 78 ILE A O 1
ATOM 627 N N . LEU A 1 79 ? -4.815 1.634 -0.268 1.00 84.56 79 LEU A N 1
ATOM 628 C CA . LEU A 1 79 ? -3.401 1.302 -0.477 1.00 84.56 79 LEU A CA 1
ATOM 629 C C . LEU A 1 79 ? -3.197 -0.135 -0.968 1.00 84.56 79 LEU A C 1
ATOM 631 O O . LEU A 1 79 ? -2.359 -0.357 -1.843 1.00 84.56 79 LEU A O 1
ATOM 635 N N . LEU A 1 80 ? -3.971 -1.098 -0.461 1.00 81.00 80 LEU A N 1
ATOM 636 C CA . LEU A 1 80 ? -3.944 -2.480 -0.942 1.00 81.00 80 LEU A CA 1
ATOM 637 C C . LEU A 1 80 ? -4.413 -2.579 -2.392 1.00 81.00 80 LEU A C 1
ATOM 639 O O . LEU A 1 80 ? -3.747 -3.233 -3.189 1.00 81.00 80 LEU A O 1
ATOM 643 N N . ILE A 1 81 ? -5.497 -1.894 -2.768 1.00 83.19 81 ILE A N 1
ATOM 644 C CA . ILE A 1 81 ? -5.978 -1.858 -4.157 1.00 83.19 81 ILE A CA 1
ATOM 645 C C . ILE A 1 81 ? -4.898 -1.280 -5.079 1.00 83.19 81 ILE A C 1
ATOM 647 O O . ILE A 1 81 ? -4.583 -1.881 -6.106 1.00 83.19 81 ILE A O 1
ATOM 651 N N . VAL A 1 82 ? -4.276 -0.158 -4.702 1.00 81.62 82 VAL A N 1
ATOM 652 C CA . VAL A 1 82 ? -3.176 0.451 -5.471 1.00 81.62 82 VAL A CA 1
ATOM 653 C C . VAL A 1 82 ? -1.976 -0.499 -5.573 1.00 81.62 82 VAL A C 1
ATOM 655 O O . VAL A 1 82 ? -1.412 -0.667 -6.659 1.00 81.62 82 VAL A O 1
ATOM 658 N N . GLY A 1 83 ? -1.603 -1.157 -4.472 1.00 75.44 83 GLY A N 1
ATOM 659 C CA . GLY A 1 83 ? -0.513 -2.132 -4.421 1.00 75.44 83 GLY A CA 1
ATOM 660 C C . GLY A 1 83 ? -0.766 -3.356 -5.305 1.00 75.44 83 GLY A C 1
ATOM 661 O O . GLY A 1 83 ? 0.093 -3.727 -6.106 1.00 75.44 83 GLY A O 1
ATOM 662 N N . ILE A 1 84 ? -1.967 -3.936 -5.232 1.00 74.12 84 ILE A N 1
ATOM 663 C CA . ILE A 1 84 ? -2.392 -5.078 -6.051 1.00 74.12 84 ILE A CA 1
ATOM 664 C C . ILE A 1 84 ? -2.455 -4.683 -7.527 1.00 74.12 84 ILE A C 1
ATOM 666 O O . ILE A 1 84 ? -1.970 -5.424 -8.377 1.00 74.12 84 ILE A O 1
ATOM 670 N N . PHE A 1 85 ? -2.989 -3.507 -7.864 1.00 75.38 85 PHE A N 1
ATOM 671 C CA . PHE A 1 85 ? -3.053 -3.041 -9.251 1.00 75.38 85 PHE A CA 1
ATOM 672 C C . PHE A 1 85 ? -1.650 -2.859 -9.855 1.00 75.38 85 PHE A C 1
ATOM 674 O O . PHE A 1 85 ? -1.392 -3.252 -10.996 1.00 75.38 85 PHE A O 1
ATOM 681 N N . ARG A 1 86 ? -0.706 -2.322 -9.070 1.00 73.00 86 ARG A N 1
ATOM 682 C CA . ARG A 1 86 ? 0.715 -2.206 -9.436 1.00 73.00 86 ARG A CA 1
ATOM 683 C C . ARG A 1 86 ? 1.355 -3.583 -9.643 1.00 73.00 86 ARG A C 1
ATOM 685 O O . ARG A 1 86 ? 2.062 -3.768 -10.633 1.00 73.00 86 ARG A O 1
ATOM 692 N N . TYR A 1 87 ? 1.092 -4.528 -8.741 1.00 66.62 87 TYR A N 1
ATOM 693 C CA . TYR A 1 87 ? 1.604 -5.898 -8.811 1.00 66.62 87 TYR A CA 1
ATOM 694 C C . TYR A 1 87 ? 1.041 -6.664 -10.013 1.00 66.62 87 TYR A C 1
ATOM 696 O O . TYR A 1 87 ? 1.797 -7.245 -10.785 1.00 66.62 87 TYR A O 1
ATOM 704 N N . ASN A 1 88 ? -0.266 -6.579 -10.259 1.00 66.56 88 ASN A N 1
ATOM 705 C CA . ASN A 1 88 ? -0.902 -7.196 -11.420 1.00 66.56 88 ASN A CA 1
ATOM 706 C C . ASN A 1 88 ? -0.371 -6.614 -12.733 1.00 66.56 88 ASN A C 1
ATOM 708 O O . ASN A 1 88 ? -0.122 -7.364 -13.668 1.00 66.56 88 ASN A O 1
ATOM 712 N N . LYS A 1 89 ? -0.092 -5.305 -12.808 1.00 61.81 89 LYS A N 1
ATOM 713 C CA . LYS A 1 89 ? 0.557 -4.700 -13.986 1.00 61.81 89 LYS A CA 1
ATOM 714 C C . LYS A 1 89 ? 1.958 -5.275 -14.255 1.00 61.81 89 LYS A C 1
ATOM 716 O O . LYS A 1 89 ? 2.388 -5.297 -15.408 1.00 61.81 89 LYS A O 1
ATOM 721 N N . LEU A 1 90 ? 2.662 -5.731 -13.217 1.00 57.84 90 LEU A N 1
ATOM 722 C CA . LEU A 1 90 ? 3.939 -6.436 -13.336 1.00 57.84 90 LEU A CA 1
ATOM 723 C C . LEU A 1 90 ? 3.722 -7.902 -13.751 1.00 57.84 90 LEU A C 1
ATOM 725 O O . LEU A 1 90 ? 4.326 -8.344 -14.722 1.00 57.84 90 LEU A O 1
ATOM 729 N N . ASN A 1 91 ? 2.803 -8.620 -13.099 1.00 57.75 91 ASN A N 1
ATOM 730 C CA . ASN A 1 91 ? 2.503 -10.027 -13.399 1.00 57.75 91 ASN A CA 1
ATOM 731 C C . ASN A 1 91 ? 1.900 -10.252 -14.792 1.00 57.75 91 ASN A C 1
ATOM 733 O O . ASN A 1 91 ? 2.214 -11.251 -15.433 1.00 57.75 91 ASN A O 1
ATOM 737 N N . ILE A 1 92 ? 1.086 -9.323 -15.300 1.00 58.88 92 ILE A N 1
ATOM 738 C CA . ILE A 1 92 ? 0.541 -9.393 -16.665 1.00 58.88 92 ILE A CA 1
ATOM 739 C C . ILE A 1 92 ? 1.679 -9.385 -17.695 1.00 58.88 92 ILE A C 1
ATOM 741 O O . ILE A 1 92 ? 1.642 -10.158 -18.646 1.00 58.88 92 ILE A O 1
ATOM 745 N N . LYS A 1 93 ? 2.744 -8.600 -17.469 1.00 57.06 93 LYS A N 1
ATOM 746 C CA . LYS A 1 93 ? 3.918 -8.608 -18.357 1.00 57.06 93 LYS A CA 1
ATOM 747 C C . LYS A 1 93 ? 4.693 -9.923 -18.313 1.00 57.06 93 LYS A C 1
ATOM 749 O O . LYS A 1 93 ? 5.282 -10.292 -19.320 1.00 57.06 93 LYS A O 1
ATOM 754 N N . LEU A 1 94 ? 4.710 -10.613 -17.171 1.00 57.25 94 LEU A N 1
ATOM 755 C CA . LEU A 1 94 ? 5.375 -11.912 -17.060 1.00 57.25 94 LEU A CA 1
ATOM 756 C C . LEU A 1 94 ? 4.578 -13.004 -17.783 1.00 57.25 94 LEU A C 1
ATOM 758 O O . LEU A 1 94 ? 5.173 -13.820 -18.477 1.00 57.25 94 LEU A O 1
ATOM 762 N N . LYS A 1 95 ? 3.245 -13.001 -17.670 1.00 56.78 95 LYS A N 1
ATOM 763 C CA . LYS A 1 95 ? 2.397 -14.016 -18.309 1.00 56.78 95 LYS A CA 1
ATOM 764 C C . LYS A 1 95 ? 2.395 -13.913 -19.838 1.00 56.78 95 LYS A C 1
ATOM 766 O O . LYS A 1 95 ? 2.500 -14.944 -20.494 1.00 56.78 95 LYS A O 1
ATOM 771 N N . ASP A 1 96 ? 2.347 -12.699 -20.389 1.00 59.72 96 ASP A N 1
ATOM 772 C CA . ASP A 1 96 ? 2.453 -12.496 -21.842 1.00 59.72 96 ASP A CA 1
ATOM 773 C C . ASP A 1 96 ? 3.820 -12.970 -22.374 1.00 59.72 96 ASP A C 1
ATOM 775 O O . ASP A 1 96 ? 3.892 -13.603 -23.421 1.00 59.72 96 ASP A O 1
ATOM 779 N N . TYR A 1 97 ? 4.905 -12.750 -21.620 1.00 60.50 97 TYR A N 1
ATOM 780 C CA . TYR A 1 97 ? 6.253 -13.146 -22.047 1.00 60.50 97 TYR A CA 1
ATOM 781 C C . TYR A 1 97 ? 6.490 -14.666 -22.010 1.00 60.50 97 TYR A C 1
ATOM 783 O O . TYR A 1 97 ? 7.183 -15.200 -22.873 1.00 60.50 97 TYR A O 1
ATOM 791 N N . TYR A 1 98 ? 5.918 -15.379 -21.032 1.00 60.56 98 TYR A N 1
ATOM 792 C CA . TYR A 1 98 ? 6.000 -16.845 -20.981 1.00 60.56 98 TYR A CA 1
ATOM 793 C C . TYR A 1 98 ? 5.111 -17.517 -22.038 1.00 60.56 98 TYR A C 1
ATOM 795 O O . TYR A 1 98 ? 5.550 -18.483 -22.658 1.00 60.56 98 TYR A O 1
ATOM 803 N N . GLY A 1 99 ? 3.913 -16.977 -22.297 1.00 63.78 99 GLY A N 1
ATOM 804 C CA . GLY A 1 99 ? 3.018 -17.500 -23.334 1.00 63.78 99 GLY A CA 1
ATOM 805 C C . GLY A 1 99 ? 3.602 -17.379 -24.745 1.00 63.78 99 GLY A C 1
ATOM 806 O O . GLY A 1 99 ? 3.535 -18.332 -25.517 1.00 63.78 99 GLY A O 1
ATOM 807 N N . ASP A 1 100 ? 4.245 -16.250 -25.061 1.00 66.38 100 ASP A N 1
ATOM 808 C CA . ASP A 1 100 ? 4.905 -16.046 -26.358 1.00 66.38 100 ASP A CA 1
ATOM 809 C C . ASP A 1 100 ? 6.120 -16.978 -26.554 1.00 66.38 100 ASP A C 1
ATOM 811 O O . ASP A 1 100 ? 6.391 -17.410 -27.676 1.00 66.38 100 ASP A O 1
ATOM 815 N N . MET A 1 101 ? 6.843 -17.323 -25.479 1.00 68.12 101 MET A N 1
ATOM 816 C CA . MET A 1 101 ? 7.969 -18.269 -25.537 1.00 68.12 101 MET A CA 1
ATOM 817 C C . MET A 1 101 ? 7.508 -19.700 -25.835 1.00 68.12 101 MET A C 1
ATOM 819 O O . MET A 1 101 ? 8.091 -20.369 -26.686 1.00 68.12 101 MET A O 1
ATOM 823 N N . GLU A 1 102 ? 6.452 -20.157 -25.162 1.00 68.81 102 GLU A N 1
ATOM 824 C CA . GLU A 1 102 ? 5.892 -21.502 -25.339 1.00 68.81 102 GLU A CA 1
ATOM 825 C C . GLU A 1 102 ? 5.317 -21.692 -26.753 1.00 68.81 102 GLU A C 1
ATOM 827 O O . GLU A 1 102 ? 5.500 -22.734 -27.383 1.00 68.81 102 GLU A O 1
ATOM 832 N N . LEU A 1 103 ? 4.702 -20.644 -27.307 1.00 74.31 103 LEU A N 1
ATOM 833 C CA . LEU A 1 103 ? 4.179 -20.647 -28.672 1.00 74.31 103 LEU A CA 1
ATOM 834 C C . LEU A 1 103 ? 5.300 -20.739 -29.715 1.00 74.31 103 LEU A C 1
ATOM 836 O O . LEU A 1 103 ? 5.177 -21.499 -30.672 1.00 74.31 103 LEU A O 1
ATOM 840 N N . GLN A 1 104 ? 6.415 -20.031 -29.510 1.00 71.56 104 GLN A N 1
ATOM 841 C CA . GLN A 1 104 ? 7.572 -20.131 -30.403 1.00 71.56 104 GLN A CA 1
ATOM 842 C C . GLN A 1 104 ? 8.276 -21.488 -30.320 1.00 71.56 104 GLN A C 1
ATOM 844 O O . GLN A 1 104 ? 8.692 -22.001 -31.355 1.00 71.56 104 GLN A O 1
ATOM 849 N N . MET A 1 105 ? 8.367 -22.103 -29.136 1.00 73.00 105 MET A N 1
ATOM 850 C CA . MET A 1 105 ? 8.906 -23.465 -29.009 1.00 73.00 105 MET A CA 1
ATOM 851 C C . MET A 1 105 ? 8.035 -24.486 -29.747 1.00 73.00 105 MET A C 1
ATOM 853 O O . MET A 1 105 ? 8.557 -25.301 -30.503 1.00 73.00 105 MET A O 1
ATOM 857 N N . ASN A 1 106 ? 6.711 -24.383 -29.608 1.00 75.00 106 ASN A N 1
ATOM 858 C CA . ASN A 1 106 ? 5.771 -25.272 -30.290 1.00 75.00 106 ASN A CA 1
ATOM 859 C C . ASN A 1 106 ? 5.760 -25.081 -31.816 1.00 75.00 106 ASN A C 1
ATOM 861 O O 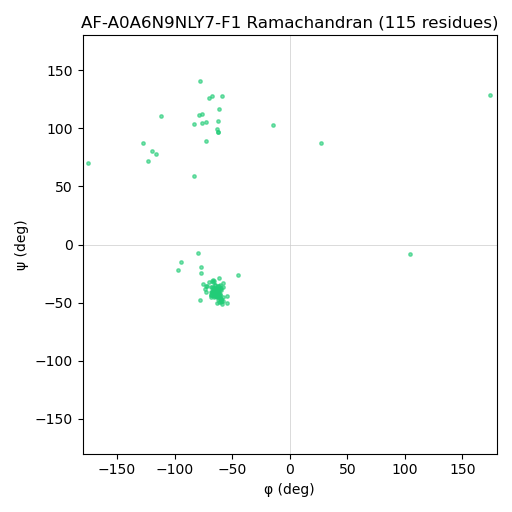. ASN A 1 106 ? 5.611 -26.055 -32.550 1.00 75.00 106 ASN A O 1
ATOM 865 N N . LEU A 1 107 ? 5.914 -23.847 -32.311 1.00 80.12 107 LEU A N 1
ATOM 866 C CA . LEU A 1 107 ? 6.024 -23.573 -33.749 1.00 80.12 107 LEU A CA 1
ATOM 867 C C . LEU A 1 107 ? 7.332 -24.119 -34.325 1.00 80.12 107 LEU A C 1
ATOM 869 O O . LEU A 1 107 ? 7.305 -24.783 -35.354 1.00 80.12 107 LEU A O 1
ATOM 873 N N . LYS A 1 108 ? 8.449 -23.926 -33.618 1.00 71.31 108 LYS A N 1
ATOM 874 C CA . LYS A 1 108 ? 9.753 -24.451 -34.031 1.00 71.31 108 LYS A CA 1
ATOM 875 C C . LYS A 1 108 ? 9.758 -25.981 -34.085 1.00 71.31 108 LYS A C 1
ATOM 877 O O . LYS A 1 108 ? 10.291 -26.562 -35.018 1.00 71.31 108 LYS A O 1
ATOM 882 N N . GLN A 1 109 ? 9.097 -26.627 -33.124 1.00 72.00 109 GLN A N 1
ATOM 883 C CA . GLN A 1 109 ? 8.965 -28.081 -33.082 1.00 72.00 109 GLN A CA 1
ATOM 884 C C . GLN A 1 109 ? 8.042 -28.620 -34.187 1.00 72.00 109 GLN A C 1
ATOM 886 O O . GLN A 1 109 ? 8.290 -29.710 -34.697 1.00 72.00 109 GLN A O 1
ATOM 891 N N . LYS A 1 110 ? 7.010 -27.859 -34.588 1.00 71.25 110 LYS A N 1
ATOM 892 C CA . LYS A 1 110 ? 6.166 -28.180 -35.752 1.00 71.25 110 LYS A CA 1
ATOM 893 C C . LYS A 1 110 ? 6.918 -28.041 -37.074 1.00 71.25 110 LYS A C 1
ATOM 895 O O . LYS A 1 110 ? 6.828 -28.938 -37.898 1.00 71.25 110 LYS A O 1
ATOM 900 N N . GLU A 1 111 ? 7.700 -26.979 -37.251 1.00 68.44 111 GLU A N 1
ATOM 901 C CA . GLU A 1 111 ? 8.539 -26.799 -38.447 1.00 68.44 111 GLU A CA 1
ATOM 902 C C . GLU A 1 111 ? 9.577 -27.929 -38.593 1.00 68.44 111 GLU A C 1
ATOM 904 O O . GLU A 1 111 ? 9.824 -28.403 -39.698 1.00 68.44 111 GLU A O 1
ATOM 909 N N . GLU A 1 112 ? 10.121 -28.421 -37.476 1.00 66.62 112 GLU A N 1
ATOM 910 C CA . GLU A 1 112 ? 11.104 -29.516 -37.431 1.00 66.62 112 GLU A CA 1
ATOM 911 C C . GLU A 1 112 ? 10.474 -30.915 -37.624 1.00 66.62 112 GLU A C 1
ATOM 913 O O . GLU A 1 112 ? 11.171 -31.859 -37.984 1.00 66.62 112 GLU A O 1
ATOM 918 N N . THR A 1 113 ? 9.156 -31.066 -37.422 1.00 61.03 113 THR A N 1
ATOM 919 C CA . THR A 1 113 ? 8.418 -32.321 -37.694 1.00 61.03 113 THR A CA 1
ATOM 920 C C . THR A 1 113 ? 7.713 -32.347 -39.052 1.00 61.03 113 THR A C 1
ATOM 922 O O . THR A 1 113 ? 7.428 -33.433 -39.554 1.00 61.03 113 THR A O 1
ATOM 925 N N . GLU A 1 114 ? 7.427 -31.189 -39.655 1.00 65.31 114 GLU A N 1
ATOM 926 C CA . GLU A 1 114 ? 6.700 -31.073 -40.930 1.00 65.31 114 GLU A CA 1
ATOM 927 C C . GLU A 1 114 ? 7.631 -30.971 -42.156 1.00 65.31 114 GLU A C 1
ATOM 929 O O . GLU A 1 114 ? 7.191 -31.222 -43.276 1.00 65.31 114 GLU A O 1
ATOM 934 N N . ASN A 1 115 ? 8.926 -30.694 -41.955 1.00 62.72 115 ASN A N 1
ATOM 935 C CA . ASN A 1 115 ? 9.964 -30.811 -42.983 1.00 62.72 115 ASN A CA 1
ATOM 936 C C . ASN A 1 115 ? 10.992 -31.887 -42.587 1.00 62.72 115 ASN A C 1
ATOM 938 O O . ASN A 1 115 ? 12.074 -31.542 -42.103 1.00 62.72 115 ASN A O 1
ATOM 942 N N . PRO A 1 116 ? 10.665 -33.184 -42.748 1.00 56.97 116 PRO A N 1
ATOM 943 C CA . PRO A 1 116 ? 11.685 -34.211 -42.691 1.00 56.97 116 PRO A CA 1
ATOM 944 C C . PRO A 1 116 ? 12.532 -34.044 -43.957 1.00 56.97 116 PRO A C 1
ATOM 946 O O . PRO A 1 116 ? 11.984 -33.977 -45.058 1.00 56.97 116 PRO A O 1
ATOM 949 N N . GLU A 1 117 ? 13.848 -33.916 -43.815 1.00 60.38 117 GLU A N 1
ATOM 950 C CA . GLU A 1 117 ? 14.734 -34.244 -44.940 1.00 60.38 117 GLU A CA 1
ATOM 951 C C . GLU A 1 117 ? 14.420 -35.645 -45.494 1.00 60.38 117 GLU A C 1
ATOM 953 O O . GLU A 1 117 ? 14.105 -36.553 -44.684 1.00 60.38 117 GLU A O 1
#

Mean predicted aligned error: 15.15 Å

pLDDT: mean 72.98, std 14.66, range [41.56, 93.62]

Nearest PDB structures (foldseek):
  6z6o-assembly1_C  TM=4.948E-01  e=7.721E+00  Saccharomyces cerevisiae S288C
  6z6f-assembly1_C  TM=4.053E-01  e=7.224E+00  Saccharomyces cerevisiae S288C